Protein AF-A0A968MUS0-F1 (afdb_monomer_lite)

Secondary structure (DSSP, 8-state):
-----HHHHHHTB-EEEEEEEEEE--SSS-EEEEEEEEEETTEE-TT-EEEETTSS-EEE--TTSEEEEEEEPSEEEEEEEE-TTSB-EEEEEEE-TT---

pLDDT: mean 77.87, std 16.04, range [41.47, 94.75]

Structure (mmCIF, N/CA/C/O backbone):
data_AF-A0A968MUS0-F1
#
_entry.id   AF-A0A968MUS0-F1
#
loop_
_atom_site.group_PDB
_atom_site.id
_atom_site.type_symbol
_atom_site.label_atom_id
_atom_site.label_alt_id
_atom_site.label_comp_id
_atom_site.label_asym_id
_atom_site.label_entity_id
_atom_site.label_seq_id
_atom_site.pdbx_PDB_ins_code
_atom_site.Cartn_x
_atom_site.Cartn_y
_atom_site.Cartn_z
_atom_site.occupancy
_atom_site.B_iso_or_equiv
_atom_site.auth_seq_id
_atom_site.auth_comp_id
_atom_site.auth_asym_id
_atom_site.auth_atom_id
_atom_site.pdbx_PDB_model_num
ATOM 1 N N . MET A 1 1 ? -33.564 -6.588 8.238 1.00 41.47 1 MET A N 1
ATOM 2 C CA . MET A 1 1 ? -32.338 -6.113 7.560 1.00 41.47 1 MET A CA 1
ATOM 3 C C . MET A 1 1 ? -31.803 -4.934 8.353 1.00 41.47 1 MET A C 1
ATOM 5 O O . MET A 1 1 ? -32.482 -3.917 8.436 1.00 41.47 1 MET A O 1
ATOM 9 N N . LEU A 1 2 ? -30.682 -5.116 9.053 1.00 42.94 2 LEU A N 1
ATOM 10 C CA . LEU A 1 2 ? -30.085 -4.080 9.898 1.00 42.94 2 LEU A CA 1
ATOM 11 C C . LEU A 1 2 ? -29.612 -2.936 8.996 1.00 42.94 2 LEU A C 1
ATOM 13 O O . LEU A 1 2 ? -28.807 -3.158 8.098 1.00 42.94 2 LEU A O 1
ATOM 17 N N . LYS A 1 3 ? -30.143 -1.729 9.211 1.00 42.66 3 LYS A N 1
ATOM 18 C CA . LYS A 1 3 ? -29.615 -0.515 8.586 1.00 42.66 3 LYS A CA 1
ATOM 19 C C . LYS A 1 3 ? -28.208 -0.310 9.143 1.00 42.66 3 LYS A C 1
ATOM 21 O O . LYS A 1 3 ? -28.063 0.076 10.301 1.00 42.66 3 LYS A O 1
ATOM 26 N N . THR A 1 4 ? -27.184 -0.634 8.362 1.00 51.06 4 THR A N 1
ATOM 27 C CA . THR A 1 4 ? -25.787 -0.379 8.715 1.00 51.06 4 THR A CA 1
ATOM 28 C C . THR A 1 4 ? -25.623 1.118 8.959 1.00 51.06 4 THR A C 1
ATOM 30 O O . THR A 1 4 ? -25.962 1.957 8.127 1.00 51.06 4 THR A O 1
ATOM 33 N N . ASN A 1 5 ? -25.218 1.456 10.177 1.00 55.88 5 ASN A N 1
ATOM 34 C CA . ASN A 1 5 ? -25.218 2.812 10.694 1.00 55.88 5 ASN A CA 1
ATOM 35 C C . ASN A 1 5 ? -24.027 3.571 10.078 1.00 55.88 5 ASN A C 1
ATOM 37 O O . ASN A 1 5 ? -22.886 3.147 10.229 1.00 55.88 5 ASN A O 1
ATOM 41 N N . LYS A 1 6 ? -24.294 4.659 9.342 1.00 55.50 6 LYS A N 1
ATOM 42 C CA . LYS A 1 6 ? -23.327 5.397 8.496 1.00 55.50 6 LYS A CA 1
ATOM 43 C C . LYS A 1 6 ? -22.036 5.791 9.234 1.00 55.50 6 LYS A C 1
ATOM 45 O O . LYS A 1 6 ? -20.965 5.796 8.644 1.00 55.50 6 LYS A O 1
ATOM 50 N N . VAL A 1 7 ? -22.134 6.025 10.543 1.00 57.34 7 VAL A N 1
ATOM 51 C CA . VAL A 1 7 ? -20.992 6.308 11.425 1.00 57.34 7 VAL A CA 1
ATOM 52 C C . VAL A 1 7 ? -20.030 5.113 11.525 1.00 57.34 7 VAL A C 1
ATOM 54 O O . VAL A 1 7 ? -18.821 5.308 11.500 1.00 57.34 7 VAL A O 1
ATOM 57 N N . TYR A 1 8 ? -20.530 3.872 11.580 1.00 53.41 8 TYR A N 1
ATOM 58 C CA . TYR A 1 8 ? -19.698 2.655 11.620 1.00 53.41 8 TYR A CA 1
ATOM 59 C C . TYR A 1 8 ? -18.928 2.429 10.320 1.00 53.41 8 TYR A C 1
ATOM 61 O O . TYR A 1 8 ? -17.794 1.960 10.360 1.00 53.41 8 TYR A O 1
ATOM 69 N N . GLU A 1 9 ? -19.507 2.803 9.178 1.00 52.38 9 GLU A N 1
ATOM 70 C CA . GLU A 1 9 ? -18.793 2.757 7.899 1.00 52.38 9 GLU A CA 1
ATOM 71 C C . GLU A 1 9 ? -17.594 3.716 7.899 1.00 52.38 9 GLU A C 1
ATOM 73 O O . GLU A 1 9 ? -16.516 3.337 7.449 1.00 52.38 9 GLU A O 1
ATOM 78 N N . GLU A 1 10 ? -17.734 4.918 8.463 1.00 54.31 10 GLU A N 1
ATOM 79 C CA . GLU A 1 10 ? -16.643 5.901 8.551 1.00 54.31 10 GLU A CA 1
ATOM 80 C C . GLU A 1 10 ? -15.548 5.498 9.554 1.00 54.31 10 GLU A C 1
ATOM 82 O O . GLU A 1 10 ? -14.375 5.767 9.309 1.00 54.31 10 GLU A O 1
ATOM 87 N N . ILE A 1 11 ? -15.893 4.830 10.666 1.00 52.78 11 ILE A N 1
ATOM 88 C CA . ILE A 1 11 ? -14.914 4.326 11.657 1.00 52.78 11 ILE A CA 1
ATOM 89 C C . ILE A 1 11 ? -14.038 3.211 11.072 1.00 52.78 11 ILE A C 1
ATOM 91 O O . ILE A 1 11 ? -12.850 3.120 11.379 1.00 52.78 11 ILE A O 1
ATOM 95 N N . ASN A 1 12 ? -14.619 2.387 10.205 1.00 56.47 12 ASN A N 1
ATOM 96 C CA . ASN A 1 12 ? -13.964 1.201 9.672 1.00 56.47 12 ASN A CA 1
ATOM 97 C C . ASN A 1 12 ? -13.418 1.412 8.257 1.00 56.47 12 ASN A C 1
ATOM 99 O O . ASN A 1 12 ? -12.945 0.457 7.650 1.00 56.47 12 ASN A O 1
ATOM 103 N N . THR A 1 13 ? -13.476 2.624 7.704 1.00 57.78 13 THR A N 1
ATOM 104 C CA . THR A 1 13 ? -12.903 2.898 6.382 1.00 57.78 13 THR A CA 1
ATOM 105 C C . THR A 1 13 ? -11.396 3.071 6.504 1.00 57.78 13 THR A C 1
ATOM 107 O O . THR A 1 13 ? -10.921 4.020 7.126 1.00 57.78 13 THR A O 1
ATOM 110 N N . LEU A 1 14 ? -10.643 2.162 5.881 1.00 66.50 14 LEU A N 1
ATOM 111 C CA . LEU A 1 14 ? -9.205 2.337 5.717 1.00 66.50 14 LEU A CA 1
ATOM 112 C C . LEU A 1 14 ? -8.951 3.585 4.865 1.00 66.50 14 LEU A C 1
ATOM 114 O O . LEU A 1 14 ? -9.549 3.755 3.803 1.00 66.50 14 LEU A O 1
ATOM 118 N N . LEU A 1 15 ? -8.084 4.459 5.361 1.00 58.50 15 LEU A N 1
ATOM 119 C CA . LEU A 1 15 ? -7.494 5.571 4.638 1.00 58.50 15 LEU A CA 1
ATOM 120 C C . LEU A 1 15 ? -6.058 5.196 4.314 1.00 58.50 15 LEU A C 1
ATOM 122 O O . LEU A 1 15 ? -5.190 5.095 5.177 1.00 58.50 15 LEU A O 1
ATOM 126 N N . TYR A 1 16 ? -5.849 4.965 3.035 1.00 57.50 16 TYR A N 1
ATOM 127 C CA . TYR A 1 16 ? -4.586 4.569 2.463 1.00 57.50 16 TYR A CA 1
ATOM 128 C C . TYR A 1 16 ? -3.899 5.791 1.850 1.00 57.50 16 TYR A C 1
ATOM 130 O O . TYR A 1 16 ? -4.398 6.335 0.855 1.00 57.50 16 TYR A O 1
ATOM 138 N N . ASN A 1 17 ? -2.797 6.259 2.436 1.00 61.75 17 ASN A N 1
ATOM 139 C CA . ASN A 1 17 ? -2.039 7.383 1.886 1.00 61.75 17 ASN A CA 1
ATOM 140 C C . ASN A 1 17 ? -0.814 6.867 1.139 1.00 61.75 17 ASN A C 1
ATOM 142 O O . ASN A 1 17 ? -0.095 5.980 1.591 1.00 61.75 17 ASN A O 1
ATOM 146 N N . ILE A 1 18 ? -0.605 7.431 -0.046 1.00 59.97 18 ILE A N 1
ATOM 147 C CA . ILE A 1 18 ? 0.584 7.161 -0.839 1.00 59.97 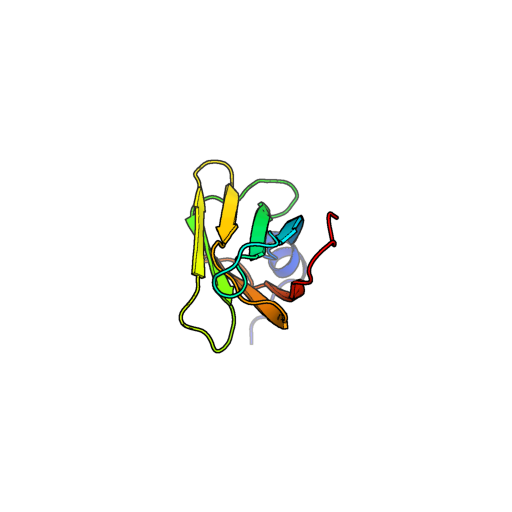18 ILE A CA 1
ATOM 148 C C . ILE A 1 18 ? 1.672 8.071 -0.289 1.00 59.97 18 ILE A C 1
ATOM 150 O O . ILE A 1 18 ? 1.543 9.286 -0.411 1.00 59.97 18 ILE A O 1
ATOM 154 N N . SER A 1 19 ? 2.702 7.501 0.335 1.00 63.56 19 SER A N 1
ATOM 155 C CA . SER A 1 19 ? 3.856 8.290 0.781 1.00 63.56 19 SER A CA 1
ATOM 156 C C . SER A 1 19 ? 4.901 8.444 -0.321 1.00 63.56 19 SER A C 1
ATOM 158 O O . SER A 1 19 ? 5.666 9.397 -0.274 1.00 63.56 19 SER A O 1
ATOM 160 N N . GLY A 1 20 ? 4.931 7.541 -1.308 1.00 64.75 20 GLY A N 1
ATOM 161 C CA . GLY A 1 20 ? 5.767 7.715 -2.490 1.00 64.75 20 GLY A CA 1
ATOM 162 C C . GLY A 1 20 ? 5.818 6.502 -3.417 1.00 64.75 20 GLY A C 1
ATOM 163 O O . GLY A 1 20 ? 5.498 5.366 -3.055 1.00 64.75 20 GLY A O 1
ATOM 164 N N . VAL A 1 21 ? 6.241 6.770 -4.649 1.00 71.00 21 VAL A N 1
ATOM 165 C CA . VAL A 1 21 ? 6.644 5.778 -5.649 1.00 71.00 21 VAL A CA 1
ATOM 166 C C . VAL A 1 21 ? 8.101 6.073 -5.986 1.00 71.00 21 VAL A C 1
ATOM 168 O O . VAL A 1 21 ? 8.449 7.229 -6.205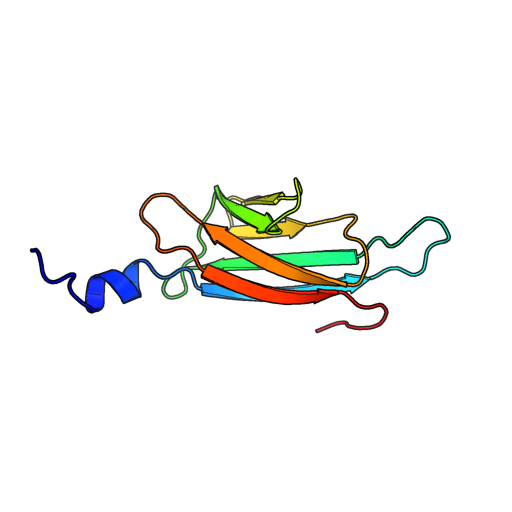 1.00 71.00 21 VAL A O 1
ATOM 171 N N . THR A 1 22 ? 8.945 5.046 -6.053 1.00 69.88 22 THR A N 1
ATOM 172 C CA . THR A 1 22 ? 10.330 5.186 -6.523 1.00 69.88 22 THR A CA 1
ATOM 173 C C . THR A 1 22 ? 10.611 4.119 -7.563 1.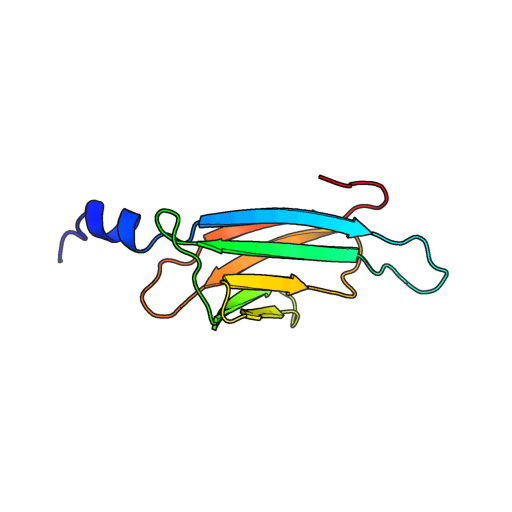00 69.88 22 THR A C 1
ATOM 175 O O . THR A 1 22 ? 10.575 2.933 -7.259 1.00 69.88 22 THR A O 1
ATOM 178 N N . CYS A 1 23 ? 10.925 4.511 -8.793 1.00 69.12 23 CYS A N 1
ATOM 179 C CA . CYS A 1 23 ? 11.261 3.580 -9.870 1.00 69.12 23 CYS A CA 1
ATOM 180 C C . CYS A 1 23 ? 12.714 3.785 -10.311 1.00 69.12 23 CYS A C 1
ATOM 182 O O . CYS A 1 23 ? 13.070 4.863 -10.788 1.00 69.12 23 CYS A O 1
ATOM 184 N N . TYR A 1 24 ? 13.547 2.750 -10.164 1.00 68.00 24 TYR A N 1
ATOM 185 C CA . TYR A 1 24 ? 14.974 2.813 -10.495 1.00 68.00 24 TYR A CA 1
ATOM 186 C C . TYR A 1 24 ? 15.259 2.420 -11.958 1.00 68.00 24 TYR A C 1
ATOM 188 O O . TYR A 1 24 ? 14.696 1.437 -12.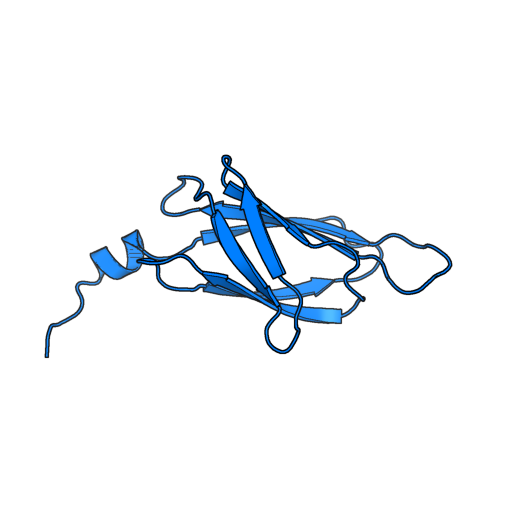452 1.00 68.00 24 TYR A O 1
ATOM 196 N N . PRO A 1 25 ? 16.168 3.128 -12.656 1.00 58.50 25 PRO A N 1
ATOM 197 C CA . PRO A 1 25 ? 16.639 2.753 -13.983 1.00 58.50 25 PRO A CA 1
ATOM 198 C C . PRO A 1 25 ? 17.826 1.781 -13.872 1.00 58.50 25 PRO A C 1
ATOM 200 O O . PRO A 1 25 ? 18.973 2.194 -13.993 1.00 58.50 25 PRO A O 1
ATOM 203 N N . GLU A 1 26 ? 17.592 0.489 -13.633 1.00 55.00 26 GLU A N 1
ATOM 204 C CA . GLU A 1 26 ? 18.671 -0.514 -13.705 1.00 55.00 26 GLU A CA 1
ATOM 205 C C . GLU A 1 26 ? 18.380 -1.622 -14.725 1.00 55.00 26 GLU A C 1
ATOM 207 O O . GLU A 1 26 ? 17.230 -1.957 -15.006 1.00 55.00 26 GLU A O 1
ATOM 212 N N . SER A 1 27 ? 19.458 -2.178 -15.286 1.00 55.88 27 SER A N 1
ATOM 213 C CA . SER A 1 27 ? 19.548 -3.036 -16.483 1.00 55.88 27 SER A CA 1
ATOM 214 C C . SER A 1 27 ? 18.827 -4.394 -16.428 1.00 55.88 27 SER A C 1
ATOM 216 O O . SER A 1 27 ? 18.932 -5.181 -17.368 1.00 55.88 27 SER A O 1
ATOM 218 N N . SER A 1 28 ? 18.064 -4.684 -15.375 1.00 49.81 28 SER A N 1
ATOM 219 C CA . SER A 1 28 ? 17.240 -5.891 -15.278 1.00 49.81 28 SER A CA 1
ATOM 220 C C . SER A 1 28 ? 15.840 -5.528 -14.777 1.00 49.81 28 SER A C 1
ATOM 222 O O . SER A 1 28 ? 15.652 -5.225 -13.606 1.00 49.81 28 SER A O 1
ATOM 224 N N . LYS A 1 29 ? 14.888 -5.504 -15.725 1.00 52.91 29 LYS A N 1
ATOM 225 C CA . LYS A 1 29 ? 13.419 -5.429 -15.573 1.00 52.91 29 LYS A CA 1
ATOM 226 C C . LYS A 1 29 ? 12.907 -4.728 -14.301 1.00 52.91 29 LYS A C 1
ATOM 228 O O . LYS A 1 29 ? 12.774 -5.353 -13.258 1.00 52.91 29 LYS A O 1
ATOM 233 N N . ASP A 1 30 ? 12.560 -3.451 -14.459 1.00 59.69 30 ASP A N 1
ATOM 234 C CA . ASP A 1 30 ? 11.542 -2.695 -13.713 1.00 59.69 30 ASP A CA 1
ATOM 235 C C . ASP A 1 30 ? 11.393 -3.038 -12.216 1.00 59.69 30 ASP A C 1
ATOM 237 O O . ASP A 1 30 ? 10.589 -3.882 -11.821 1.00 59.69 30 ASP A O 1
ATOM 241 N N . ARG A 1 31 ? 12.158 -2.333 -11.370 1.00 72.56 31 ARG A N 1
ATOM 242 C CA . ARG A 1 31 ? 12.067 -2.394 -9.901 1.00 72.56 31 ARG A CA 1
ATOM 243 C C . ARG A 1 31 ? 11.480 -1.100 -9.342 1.00 72.56 31 ARG A C 1
ATOM 245 O O . ARG A 1 31 ? 12.189 -0.302 -8.729 1.00 72.56 31 ARG A O 1
ATOM 252 N N . CYS A 1 32 ? 10.191 -0.876 -9.569 1.00 84.69 32 CYS A N 1
ATOM 253 C CA . CYS A 1 32 ? 9.457 0.138 -8.827 1.00 84.69 32 CYS A CA 1
ATOM 254 C C . CYS A 1 32 ? 9.231 -0.323 -7.384 1.00 84.69 32 CYS A C 1
ATOM 256 O O . CYS A 1 32 ? 8.978 -1.498 -7.100 1.00 84.69 32 CYS A O 1
ATOM 258 N N . GLN A 1 33 ? 9.345 0.630 -6.476 1.00 85.94 33 GLN A N 1
ATOM 259 C CA . GLN A 1 33 ? 8.997 0.525 -5.077 1.00 85.94 33 GLN A CA 1
ATOM 260 C C . GLN A 1 33 ? 7.799 1.414 -4.819 1.00 85.94 33 GLN A C 1
ATOM 262 O O . GLN A 1 33 ? 7.677 2.508 -5.377 1.00 85.94 33 GLN A O 1
ATOM 267 N N . TYR A 1 34 ? 6.924 0.930 -3.961 1.00 86.19 34 TYR A N 1
ATOM 268 C CA . TYR A 1 34 ? 5.706 1.613 -3.620 1.00 86.19 34 TYR A CA 1
ATOM 269 C C . TYR A 1 34 ? 5.456 1.482 -2.130 1.00 86.19 34 TYR A C 1
ATOM 271 O O . TYR A 1 34 ? 5.321 0.373 -1.616 1.00 86.19 34 TYR A O 1
ATOM 279 N N . PHE A 1 35 ? 5.452 2.611 -1.436 1.00 88.31 35 PHE A N 1
ATOM 280 C CA . PHE A 1 35 ? 5.394 2.645 0.016 1.00 88.31 35 PHE A CA 1
ATOM 281 C C . PHE A 1 35 ? 4.399 3.695 0.494 1.00 88.31 35 PHE A C 1
ATOM 283 O O . PHE A 1 35 ? 4.073 4.670 -0.193 1.00 88.31 35 PHE A O 1
ATOM 290 N N . GLY A 1 36 ? 3.894 3.464 1.693 1.00 89.75 36 GLY A N 1
ATOM 291 C CA . GLY A 1 36 ? 2.871 4.298 2.285 1.00 89.75 36 GLY A CA 1
ATOM 292 C C . GLY A 1 36 ? 2.501 3.833 3.674 1.00 89.75 36 GLY A C 1
ATOM 293 O O . GLY A 1 36 ? 3.177 2.998 4.278 1.00 89.75 36 GLY A O 1
ATOM 294 N N . ASP A 1 37 ? 1.382 4.349 4.147 1.00 89.88 37 ASP A N 1
ATOM 295 C CA . ASP A 1 37 ? 0.799 3.994 5.425 1.00 89.88 37 ASP A CA 1
ATOM 296 C C . ASP A 1 37 ? -0.691 3.671 5.293 1.00 89.88 37 ASP A C 1
ATOM 298 O O . ASP A 1 37 ? -1.419 4.209 4.449 1.00 89.88 37 ASP A O 1
ATOM 302 N N . VAL A 1 38 ? -1.149 2.765 6.152 1.00 89.81 38 VAL A N 1
ATOM 303 C CA . VAL A 1 38 ? -2.567 2.445 6.310 1.00 89.81 38 VAL A CA 1
ATOM 304 C C . VAL A 1 38 ? -3.041 3.052 7.618 1.00 89.81 38 VAL A C 1
ATOM 306 O O . VAL A 1 38 ? -2.463 2.800 8.675 1.00 89.81 38 VAL A O 1
ATOM 309 N N . LYS A 1 39 ? -4.113 3.842 7.552 1.00 89.44 39 LYS A N 1
ATOM 310 C CA . LYS A 1 39 ? -4.705 4.522 8.704 1.00 89.44 39 LYS A CA 1
ATOM 311 C C . LYS A 1 39 ? -6.208 4.302 8.793 1.00 89.44 39 LYS A C 1
ATOM 313 O O . LYS A 1 39 ? -6.861 4.030 7.792 1.00 89.44 39 LYS A O 1
ATOM 318 N N . SER A 1 40 ? -6.786 4.520 9.967 1.00 87.25 40 SER A N 1
ATOM 319 C CA . SER A 1 40 ? -8.202 4.871 10.116 1.00 87.25 40 SER A CA 1
ATOM 320 C C . SER A 1 40 ? -8.320 6.050 11.070 1.00 87.25 40 SER A C 1
ATOM 322 O O . SER A 1 40 ? -7.679 6.072 12.114 1.00 87.25 40 SER A O 1
ATOM 324 N N . LYS A 1 41 ? -9.101 7.070 10.696 1.00 83.50 41 LYS A N 1
ATOM 325 C CA . LYS A 1 41 ? -9.307 8.290 11.505 1.00 83.50 41 LYS A CA 1
ATOM 326 C C . LYS A 1 41 ? -8.017 8.969 12.003 1.00 83.50 41 LYS A C 1
ATOM 328 O O . LYS A 1 41 ? -8.013 9.616 13.042 1.00 83.50 41 LYS A O 1
ATOM 333 N N . GLY A 1 42 ? -6.936 8.856 11.232 1.00 82.62 42 GLY A N 1
ATOM 334 C CA . GLY A 1 42 ? -5.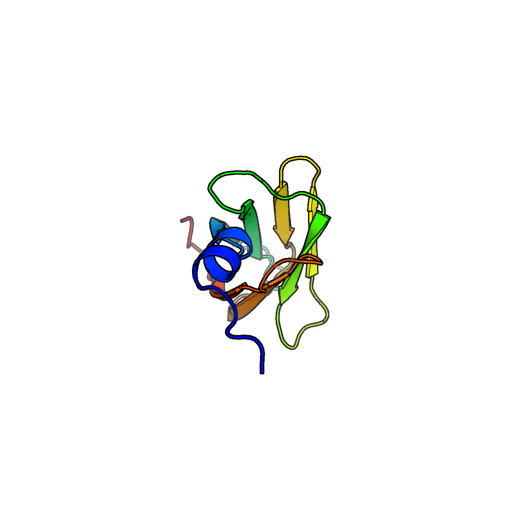626 9.419 11.570 1.00 82.62 42 GLY A CA 1
ATOM 335 C C . GLY A 1 42 ? -4.721 8.488 12.381 1.00 82.62 42 GLY A C 1
ATOM 336 O O . GLY A 1 42 ? -3.530 8.769 12.482 1.00 82.62 42 GLY A O 1
ATOM 337 N N . GLU A 1 43 ? -5.234 7.366 12.884 1.00 86.38 43 GLU A N 1
ATOM 338 C CA . GLU A 1 43 ? -4.445 6.356 13.590 1.00 86.38 43 GLU A CA 1
ATOM 339 C C . GLU A 1 43 ? -3.863 5.341 12.611 1.00 86.38 43 GLU A C 1
ATOM 341 O O . GLU A 1 43 ? -4.571 4.832 11.742 1.00 86.38 43 GLU A O 1
ATOM 346 N N . HIS A 1 44 ? -2.569 5.053 12.750 1.00 90.06 44 HIS A N 1
ATOM 347 C CA . HIS A 1 44 ? -1.867 4.046 11.962 1.00 90.06 44 HIS A CA 1
ATOM 348 C C . HIS A 1 44 ? -2.331 2.636 12.333 1.00 90.06 44 HIS A C 1
ATOM 350 O O . HIS A 1 44 ? -2.480 2.309 13.509 1.00 90.06 44 HIS A O 1
ATOM 356 N N . LEU A 1 45 ? -2.548 1.801 11.319 1.00 90.00 45 LEU A N 1
ATOM 357 C CA . LEU A 1 45 ? -3.056 0.445 11.483 1.00 90.00 45 LEU A CA 1
ATOM 358 C C . LEU A 1 45 ? -1.960 -0.576 11.174 1.00 90.00 45 LEU A C 1
ATOM 360 O O . LEU A 1 45 ? -1.603 -0.750 10.002 1.00 90.00 45 LEU A O 1
ATOM 364 N N . PRO A 1 46 ? -1.432 -1.267 12.197 1.00 94.06 46 PRO A N 1
ATOM 365 C CA . PRO A 1 46 ? -0.447 -2.313 11.997 1.00 94.06 46 PRO A CA 1
ATOM 366 C C . PRO A 1 46 ? -1.086 -3.595 11.460 1.00 94.06 46 PRO A C 1
ATOM 368 O O . PRO A 1 46 ? -2.277 -3.851 11.657 1.00 94.06 46 PRO A O 1
ATOM 371 N N . PHE A 1 47 ? -0.276 -4.413 10.787 1.00 94.31 47 PHE A N 1
ATOM 372 C CA . PHE A 1 47 ? -0.650 -5.731 10.260 1.00 94.31 47 PHE A CA 1
ATOM 373 C C . PHE A 1 47 ? -1.814 -5.730 9.252 1.00 94.31 47 PHE A C 1
ATOM 375 O O . PHE A 1 47 ? -2.388 -6.779 8.943 1.00 94.31 47 PHE A O 1
ATOM 382 N N . ALA A 1 48 ? -2.156 -4.568 8.696 1.00 93.75 48 ALA A N 1
ATOM 383 C CA . ALA A 1 48 ? -3.077 -4.455 7.578 1.00 93.75 48 ALA A CA 1
ATOM 384 C C . ALA A 1 48 ? -2.443 -5.086 6.338 1.00 93.75 48 ALA A C 1
ATOM 386 O O . ALA A 1 48 ? -1.277 -4.863 6.029 1.00 93.75 48 ALA A O 1
ATOM 387 N N . THR A 1 49 ? -3.218 -5.881 5.614 1.00 94.56 49 THR A N 1
ATOM 388 C CA . THR A 1 49 ? -2.785 -6.516 4.371 1.00 94.56 49 THR A CA 1
ATOM 389 C C . THR A 1 49 ? -2.936 -5.535 3.214 1.00 94.56 49 THR A C 1
ATOM 391 O O . THR A 1 49 ? -4.009 -4.963 3.031 1.00 94.56 49 THR A O 1
ATOM 394 N N . VAL A 1 50 ? -1.887 -5.372 2.412 1.00 93.38 50 VAL A N 1
ATOM 395 C CA . VAL A 1 50 ? -1.864 -4.548 1.197 1.00 93.38 50 VAL A CA 1
ATOM 396 C C . VAL A 1 50 ? -1.514 -5.448 0.017 1.00 93.38 50 VAL A C 1
ATOM 398 O O . VAL A 1 50 ? -0.436 -6.036 -0.014 1.00 93.38 50 VAL A O 1
ATOM 401 N N . VAL A 1 51 ? -2.416 -5.580 -0.952 1.00 93.38 51 VAL A N 1
ATOM 402 C CA . VAL A 1 51 ? -2.279 -6.508 -2.089 1.00 93.38 51 VAL A CA 1
ATOM 403 C C . VAL A 1 51 ? -2.517 -5.807 -3.416 1.00 93.38 51 VAL A C 1
ATOM 405 O O . VAL A 1 51 ? -3.301 -4.863 -3.492 1.00 93.38 51 VAL A O 1
ATOM 408 N N . ILE A 1 52 ? -1.856 -6.286 -4.467 1.00 91.81 52 ILE A N 1
ATOM 409 C CA . ILE A 1 52 ? -2.134 -5.884 -5.846 1.00 91.81 52 ILE A CA 1
ATOM 410 C C . ILE A 1 52 ? -3.164 -6.848 -6.431 1.00 91.81 52 ILE A C 1
ATOM 412 O O . ILE A 1 52 ? -2.899 -8.044 -6.554 1.00 91.81 52 ILE A O 1
ATOM 416 N N . GLU A 1 53 ? -4.327 -6.335 -6.817 1.00 91.69 53 GLU A N 1
ATOM 417 C CA . GLU A 1 53 ? -5.401 -7.146 -7.385 1.00 91.69 53 GLU A CA 1
ATOM 418 C C . GLU A 1 53 ? -4.945 -7.838 -8.679 1.00 91.69 53 GLU A C 1
ATOM 420 O O . GLU A 1 53 ? -4.245 -7.269 -9.521 1.00 91.69 53 GLU A O 1
ATOM 425 N N . GLY A 1 54 ? -5.311 -9.113 -8.823 1.00 87.88 54 GLY A N 1
ATOM 426 C CA . GLY A 1 54 ? -4.919 -9.933 -9.974 1.00 87.88 54 GLY A CA 1
ATOM 427 C C . GLY A 1 54 ? -3.443 -10.355 -10.005 1.00 87.88 54 GLY A C 1
ATOM 428 O O . GLY A 1 54 ? -3.025 -11.005 -10.965 1.00 87.88 54 GLY A O 1
ATOM 429 N N . LYS A 1 55 ? -2.644 -10.035 -8.976 1.00 86.06 55 LYS A N 1
ATOM 430 C CA . LYS A 1 55 ? -1.256 -10.497 -8.832 1.00 86.06 55 LYS A CA 1
ATOM 431 C C . LYS A 1 55 ? -1.036 -11.172 -7.479 1.00 86.06 55 LYS A C 1
ATOM 433 O O . LYS A 1 55 ? -1.593 -10.770 -6.468 1.00 86.06 55 LYS A O 1
ATOM 438 N N . ASN A 1 56 ? -0.129 -12.147 -7.430 1.00 88.38 56 ASN A N 1
ATOM 439 C CA . ASN A 1 56 ? 0.334 -1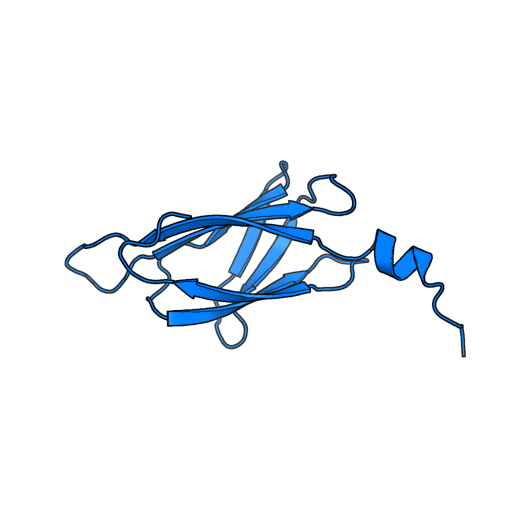2.752 -6.171 1.00 88.38 56 ASN A CA 1
ATOM 440 C C . ASN A 1 56 ? 1.403 -11.880 -5.490 1.00 88.38 56 ASN A C 1
ATOM 442 O O . ASN A 1 56 ? 2.460 -12.371 -5.100 1.00 88.38 56 ASN A O 1
ATOM 446 N N . ILE A 1 57 ? 1.166 -10.570 -5.425 1.00 90.25 57 ILE A N 1
ATOM 447 C CA . ILE A 1 57 ? 2.086 -9.597 -4.839 1.00 90.25 57 ILE A CA 1
ATOM 448 C C . ILE A 1 57 ? 1.331 -8.836 -3.758 1.00 90.25 57 ILE A C 1
ATOM 450 O O . ILE A 1 57 ? 0.293 -8.227 -4.018 1.00 90.25 57 ILE A O 1
ATOM 454 N N . GLY A 1 58 ? 1.873 -8.861 -2.550 1.00 92.19 58 GLY A N 1
ATOM 455 C CA . GLY A 1 58 ? 1.310 -8.172 -1.406 1.00 92.19 58 GLY A CA 1
ATOM 456 C C . GLY A 1 58 ? 2.307 -8.094 -0.264 1.00 92.19 58 GLY A C 1
ATOM 457 O O . GLY A 1 58 ? 3.359 -8.732 -0.288 1.00 92.19 58 GLY A O 1
ATOM 458 N N . THR A 1 59 ? 1.966 -7.287 0.724 1.00 94.62 59 THR A N 1
ATOM 459 C CA . THR A 1 59 ? 2.733 -7.079 1.947 1.00 94.62 59 THR A CA 1
ATOM 460 C C . THR A 1 59 ? 1.772 -6.805 3.103 1.00 94.62 59 THR A C 1
ATOM 462 O O . THR A 1 59 ? 0.557 -6.702 2.910 1.00 94.62 59 THR A O 1
ATOM 465 N N . THR A 1 60 ? 2.305 -6.678 4.309 1.00 94.75 60 THR A N 1
ATOM 466 C CA . THR A 1 60 ? 1.559 -6.232 5.486 1.00 94.75 60 THR A CA 1
ATOM 467 C C . THR A 1 60 ? 2.181 -4.964 6.039 1.00 94.75 60 THR A C 1
ATOM 469 O O . THR A 1 60 ? 3.394 -4.782 5.929 1.00 94.75 60 THR A O 1
ATOM 472 N N . THR A 1 61 ? 1.378 -4.098 6.653 1.00 94.50 61 THR A N 1
ATOM 473 C CA . THR A 1 61 ? 1.931 -2.978 7.410 1.00 94.50 61 THR A CA 1
ATOM 474 C C . THR A 1 61 ? 2.687 -3.464 8.643 1.00 94.50 61 THR A C 1
ATOM 476 O O . THR A 1 61 ? 2.310 -4.460 9.266 1.00 94.50 61 THR A O 1
ATOM 479 N N . ASP A 1 62 ? 3.757 -2.759 8.989 1.00 94.56 62 ASP A N 1
ATOM 480 C CA . ASP A 1 62 ? 4.526 -2.973 10.212 1.00 94.56 62 ASP A CA 1
ATOM 481 C C . ASP A 1 62 ? 3.796 -2.437 11.459 1.00 94.56 62 ASP A C 1
ATOM 483 O O . ASP A 1 62 ? 2.670 -1.944 11.383 1.00 94.56 62 ASP A O 1
ATOM 487 N N . GLU A 1 63 ? 4.442 -2.518 12.625 1.00 94.38 63 GLU A N 1
ATOM 488 C CA . GLU A 1 63 ? 3.902 -2.043 13.911 1.00 94.38 63 GLU A CA 1
ATOM 489 C C . GLU A 1 63 ? 3.554 -0.546 13.921 1.00 94.38 63 GLU A C 1
ATOM 491 O O . GLU A 1 63 ? 2.734 -0.099 14.721 1.00 94.38 63 GLU A O 1
ATOM 496 N N . THR A 1 64 ? 4.150 0.230 13.017 1.00 92.44 64 THR A N 1
ATOM 497 C CA . THR A 1 64 ? 3.913 1.668 12.866 1.00 92.44 64 THR A CA 1
ATOM 498 C C . THR A 1 64 ? 2.882 1.984 11.779 1.00 92.44 64 THR A C 1
ATOM 500 O O . THR A 1 64 ? 2.620 3.152 11.501 1.00 92.44 64 THR A O 1
ATOM 503 N N . GLY A 1 65 ? 2.278 0.964 11.162 1.00 90.88 65 GLY A N 1
ATOM 504 C CA . GLY A 1 65 ? 1.271 1.095 10.112 1.00 90.88 65 GLY A CA 1
ATOM 505 C C . GLY A 1 65 ? 1.824 1.466 8.737 1.00 90.88 65 GLY A C 1
ATOM 506 O O . GLY A 1 65 ? 1.039 1.872 7.878 1.00 90.88 65 GLY A O 1
ATOM 507 N N . HIS A 1 66 ? 3.134 1.333 8.510 1.00 92.88 66 HIS A N 1
ATOM 508 C CA . HIS A 1 66 ? 3.768 1.589 7.214 1.00 92.88 66 HIS A CA 1
ATOM 509 C C . HIS A 1 66 ? 3.960 0.291 6.434 1.00 92.88 66 HIS A C 1
ATOM 511 O O . HIS A 1 66 ? 4.157 -0.772 7.015 1.00 92.88 66 HIS A O 1
ATOM 517 N N . PHE A 1 67 ? 3.907 0.361 5.109 1.00 92.44 67 PHE A N 1
ATOM 518 C CA . PHE A 1 67 ? 4.165 -0.776 4.230 1.00 92.44 67 PHE A CA 1
ATOM 519 C C . PHE A 1 67 ? 5.102 -0.385 3.088 1.00 92.44 67 PHE A C 1
ATOM 521 O O . PHE A 1 67 ? 5.214 0.782 2.707 1.00 92.44 67 PHE A O 1
ATOM 528 N N . MET A 1 68 ? 5.719 -1.400 2.485 1.00 90.00 68 MET A N 1
ATOM 529 C CA . MET A 1 68 ? 6.502 -1.254 1.266 1.00 90.00 68 MET A CA 1
ATOM 530 C C . MET A 1 68 ? 6.312 -2.477 0.366 1.00 90.00 68 MET A C 1
ATOM 532 O O . MET A 1 68 ? 6.468 -3.621 0.795 1.00 90.00 68 MET A O 1
ATOM 536 N N . LEU A 1 69 ? 5.993 -2.220 -0.897 1.00 89.31 69 LEU A N 1
ATOM 537 C CA . LEU A 1 69 ? 6.004 -3.177 -1.994 1.00 89.31 69 LEU A CA 1
ATOM 538 C C . LEU A 1 69 ? 7.235 -2.893 -2.855 1.00 89.31 69 LEU A C 1
ATOM 540 O O . LEU A 1 69 ? 7.471 -1.755 -3.255 1.00 89.31 69 LEU A O 1
ATOM 544 N N . ILE A 1 70 ? 8.027 -3.921 -3.137 1.00 86.56 70 ILE A N 1
ATOM 545 C CA . ILE A 1 70 ? 9.282 -3.808 -3.888 1.00 86.56 70 ILE A CA 1
ATOM 546 C C . ILE A 1 70 ? 9.242 -4.679 -5.140 1.00 86.56 70 ILE A C 1
ATOM 548 O O . ILE A 1 70 ? 8.457 -5.622 -5.222 1.00 86.56 70 ILE A O 1
ATOM 552 N N . ASN A 1 71 ? 10.139 -4.393 -6.085 1.00 83.69 71 ASN A N 1
ATOM 553 C CA . ASN A 1 71 ? 10.292 -5.155 -7.328 1.00 83.69 71 ASN A CA 1
ATOM 554 C C . ASN A 1 71 ? 8.998 -5.209 -8.156 1.00 83.69 71 ASN A C 1
ATOM 556 O O . ASN A 1 71 ? 8.676 -6.230 -8.767 1.00 83.69 71 ASN A O 1
ATOM 560 N N . LEU A 1 72 ? 8.240 -4.112 -8.151 1.00 85.75 72 LEU A N 1
ATOM 561 C CA . LEU A 1 72 ? 7.046 -3.981 -8.968 1.00 85.75 72 LEU A CA 1
ATOM 562 C C . LEU A 1 72 ? 7.440 -3.573 -10.390 1.00 85.75 72 LEU A C 1
ATOM 564 O O . LEU A 1 72 ? 8.217 -2.628 -10.543 1.00 85.75 72 LEU A O 1
ATOM 568 N N . PRO A 1 73 ? 6.888 -4.226 -11.426 1.00 85.62 73 PRO A N 1
ATOM 569 C CA . PRO A 1 73 ? 7.044 -3.729 -12.781 1.00 85.62 73 PRO A CA 1
ATOM 570 C C . PRO A 1 73 ? 6.343 -2.377 -12.926 1.00 85.62 73 PRO A C 1
ATOM 572 O O . PRO A 1 73 ? 5.424 -2.064 -12.169 1.00 85.62 73 PRO A O 1
ATOM 575 N N . GLU A 1 74 ? 6.738 -1.599 -13.927 1.00 85.00 74 GLU A N 1
ATOM 576 C CA . GLU A 1 74 ? 5.977 -0.410 -14.303 1.00 85.00 74 GLU A CA 1
ATOM 577 C C . GLU A 1 74 ? 4.585 -0.792 -14.816 1.00 85.00 74 GLU A C 1
ATOM 579 O O . GLU A 1 74 ? 4.375 -1.868 -15.388 1.00 85.00 74 GLU A O 1
ATOM 584 N N . GLY A 1 75 ? 3.626 0.103 -14.605 1.00 86.81 75 GLY A N 1
ATOM 585 C CA . GLY A 1 75 ? 2.245 -0.082 -15.022 1.00 86.81 75 GLY A CA 1
ATOM 586 C C . GLY A 1 75 ? 1.242 0.477 -14.027 1.00 86.81 75 GLY A C 1
ATOM 587 O O . GLY A 1 75 ? 1.598 1.025 -12.984 1.00 86.81 75 GLY A O 1
ATOM 588 N N . ASP A 1 76 ? -0.028 0.320 -14.378 1.00 88.88 76 ASP A N 1
ATOM 589 C CA . ASP A 1 76 ? -1.147 0.708 -13.534 1.00 88.88 76 ASP A CA 1
ATOM 590 C C . ASP A 1 76 ? -1.640 -0.510 -12.749 1.00 88.88 76 ASP A C 1
ATOM 592 O O . ASP A 1 76 ? -1.858 -1.588 -13.311 1.00 88.88 76 ASP A O 1
ATOM 596 N N . PHE A 1 77 ? -1.799 -0.338 -11.441 1.00 89.06 77 PHE A N 1
ATOM 597 C CA . PHE A 1 77 ? -2.194 -1.394 -10.519 1.00 89.06 77 PHE A CA 1
ATOM 598 C C . PHE A 1 77 ? -3.355 -0.947 -9.648 1.00 89.06 77 PHE A C 1
ATOM 600 O O . PHE A 1 77 ? -3.355 0.160 -9.112 1.00 89.06 77 PHE A O 1
ATOM 607 N N . GLU A 1 78 ? -4.322 -1.837 -9.465 1.00 91.12 78 GLU A N 1
ATOM 608 C CA . GLU A 1 78 ? -5.307 -1.707 -8.400 1.00 91.12 78 GLU A CA 1
ATOM 609 C C . GLU A 1 78 ? -4.729 -2.314 -7.127 1.00 91.12 78 GLU A C 1
ATOM 611 O O . GLU A 1 78 ? -4.355 -3.487 -7.090 1.00 91.12 78 GLU A O 1
ATOM 616 N N . ILE A 1 79 ? -4.611 -1.490 -6.092 1.00 90.31 79 ILE A N 1
ATOM 617 C CA . ILE A 1 79 ? -4.007 -1.865 -4.819 1.00 90.31 79 ILE A CA 1
ATOM 618 C C . ILE A 1 79 ? -5.072 -1.774 -3.743 1.00 90.31 79 ILE A C 1
ATOM 620 O O . ILE A 1 79 ? -5.686 -0.721 -3.554 1.00 90.31 79 ILE A O 1
ATOM 624 N N . THR A 1 80 ? -5.286 -2.887 -3.050 1.00 91.31 80 THR A N 1
ATOM 625 C CA . THR A 1 80 ? -6.288 -3.029 -1.999 1.00 91.31 80 THR A CA 1
ATOM 626 C C . THR A 1 80 ? -5.614 -3.146 -0.642 1.00 91.31 80 THR A C 1
ATOM 628 O O . THR A 1 80 ? -4.807 -4.045 -0.414 1.00 91.31 80 THR A O 1
ATOM 631 N N . ALA A 1 81 ? -5.996 -2.268 0.282 1.00 91.75 81 ALA A N 1
ATOM 632 C CA . ALA A 1 81 ? -5.706 -2.406 1.702 1.00 91.75 81 ALA A CA 1
ATOM 633 C C . ALA A 1 81 ? -6.907 -3.048 2.414 1.00 91.75 81 ALA A C 1
ATOM 635 O O . ALA A 1 81 ? -8.058 -2.654 2.191 1.00 91.75 81 ALA A O 1
ATOM 636 N N . GLN A 1 82 ? -6.648 -4.027 3.280 1.00 91.81 82 GLN A N 1
ATOM 637 C CA . GLN A 1 82 ? -7.664 -4.726 4.064 1.00 91.81 82 GLN A CA 1
ATOM 638 C C . GLN A 1 82 ? -7.145 -5.133 5.448 1.00 91.81 82 GLN A C 1
ATOM 640 O O . GLN A 1 82 ? -5.987 -5.508 5.618 1.00 91.81 82 GLN A O 1
ATOM 645 N N . LEU A 1 83 ? -8.031 -5.104 6.438 1.00 90.56 83 LEU A N 1
ATOM 646 C CA . LEU A 1 83 ? -7.774 -5.561 7.800 1.00 90.56 83 LEU A CA 1
ATOM 647 C C . LEU A 1 83 ? -9.084 -6.114 8.369 1.00 90.56 83 LEU A C 1
ATOM 649 O O . LEU A 1 83 ? -10.161 -5.603 8.058 1.00 90.56 83 LEU A O 1
ATOM 653 N N . VAL A 1 84 ? -9.014 -7.176 9.173 1.00 88.62 84 VAL A N 1
ATOM 654 C CA . VAL A 1 84 ? -10.213 -7.799 9.756 1.00 88.62 84 VAL A CA 1
ATOM 655 C C . VAL A 1 84 ? -10.975 -6.771 10.595 1.00 88.62 84 VAL A C 1
ATOM 657 O O . VAL A 1 84 ? -10.392 -6.094 11.433 1.00 88.62 84 VAL A O 1
ATOM 660 N N . GLY A 1 85 ? -12.283 -6.651 10.355 1.00 85.38 85 GLY A N 1
ATOM 661 C CA . GLY A 1 85 ? -13.134 -5.654 11.015 1.00 85.38 85 GLY A CA 1
ATOM 662 C C . GLY A 1 85 ? -13.167 -4.284 10.327 1.00 85.38 85 GLY A C 1
ATOM 663 O O . GLY A 1 85 ? -14.004 -3.459 10.688 1.00 85.38 85 GLY A O 1
ATOM 664 N N . TYR A 1 86 ? -12.342 -4.063 9.298 1.00 86.75 86 TYR A N 1
ATOM 665 C CA . TYR A 1 86 ? -12.316 -2.834 8.509 1.00 86.75 86 TYR A CA 1
ATOM 666 C C . TYR A 1 86 ? -12.906 -3.048 7.113 1.00 86.75 86 TYR A C 1
ATOM 668 O O . TYR A 1 86 ? -12.828 -4.123 6.515 1.00 86.75 86 TYR A O 1
ATOM 676 N N . LYS A 1 87 ? -13.495 -1.989 6.564 1.00 85.38 87 LYS A N 1
ATOM 677 C CA . LYS A 1 87 ? -13.903 -1.913 5.168 1.00 85.38 87 LYS A CA 1
ATOM 678 C C . LYS A 1 87 ? -12.652 -1.753 4.310 1.00 85.38 87 LYS A C 1
ATOM 680 O O . LYS A 1 87 ? -11.888 -0.803 4.481 1.00 85.38 87 LYS A O 1
ATOM 685 N N . LYS A 1 88 ? -12.468 -2.681 3.370 1.00 88.00 88 LYS A N 1
ATOM 686 C CA . LYS A 1 88 ? -11.368 -2.626 2.406 1.00 88.00 88 LYS A CA 1
ATOM 687 C C . LYS A 1 88 ? -11.425 -1.352 1.562 1.00 88.00 88 LYS A C 1
ATOM 689 O O . LYS A 1 88 ? -12.513 -0.881 1.218 1.00 88.00 88 LYS A O 1
ATOM 694 N N . GLN A 1 89 ? -10.259 -0.838 1.193 1.00 88.62 89 GLN A N 1
ATOM 695 C CA . GLN A 1 89 ? -10.122 0.287 0.272 1.00 88.62 89 GLN A CA 1
ATOM 696 C C . GLN A 1 89 ? -9.229 -0.122 -0.894 1.00 88.62 89 GLN A C 1
ATOM 698 O O . GLN A 1 89 ? -8.140 -0.639 -0.671 1.00 88.62 89 GLN A O 1
ATOM 703 N N . THR A 1 90 ? -9.677 0.158 -2.116 1.00 89.25 90 THR A N 1
ATOM 704 C CA . THR A 1 90 ? -8.920 -0.091 -3.348 1.00 89.25 90 THR A CA 1
ATOM 705 C C . THR A 1 90 ? -8.603 1.238 -4.023 1.00 89.25 90 THR A C 1
ATOM 707 O O . THR A 1 90 ? -9.472 2.112 -4.101 1.00 89.25 90 THR A O 1
ATOM 710 N N . LYS A 1 91 ? -7.369 1.409 -4.505 1.00 85.94 91 LYS A N 1
ATOM 711 C CA . LYS A 1 91 ? -6.946 2.571 -5.298 1.00 85.94 91 LYS A CA 1
ATOM 712 C C . LYS A 1 91 ? -6.184 2.142 -6.541 1.00 85.94 91 LYS A C 1
ATOM 714 O O . LYS A 1 91 ? -5.400 1.201 -6.494 1.00 85.94 91 LYS A O 1
ATOM 719 N N . LEU A 1 92 ? -6.384 2.885 -7.625 1.00 87.00 92 LEU A N 1
ATOM 720 C CA . LEU A 1 92 ? -5.572 2.766 -8.828 1.00 87.00 92 LEU A CA 1
ATOM 721 C C . LEU A 1 92 ? -4.284 3.580 -8.651 1.00 87.00 92 LEU A C 1
ATOM 723 O O . LEU A 1 92 ? -4.333 4.757 -8.287 1.00 87.00 92 LEU A O 1
ATOM 727 N N . VAL A 1 93 ? -3.143 2.952 -8.903 1.00 85.44 93 VAL A N 1
ATOM 728 C CA . VAL A 1 93 ? -1.805 3.517 -8.711 1.00 85.44 93 VAL A CA 1
ATOM 729 C C . VAL A 1 93 ? -1.004 3.300 -9.984 1.00 85.44 93 VAL A C 1
ATOM 731 O O . VAL A 1 93 ? -0.913 2.176 -10.468 1.00 85.44 93 VAL A O 1
ATOM 734 N N . SER A 1 94 ? -0.405 4.368 -10.508 1.00 85.31 94 SER A N 1
ATOM 735 C CA . SER A 1 94 ? 0.459 4.308 -11.689 1.00 85.31 94 SER A CA 1
ATOM 736 C C . SER A 1 94 ? 1.923 4.304 -11.259 1.00 85.31 94 SER A C 1
ATOM 738 O O . SER A 1 94 ? 2.398 5.280 -10.674 1.00 85.31 94 SER A O 1
ATOM 740 N N . LEU A 1 95 ? 2.639 3.215 -11.533 1.00 83.19 95 LEU A N 1
ATOM 741 C CA . LEU A 1 95 ? 4.074 3.090 -11.284 1.00 83.19 95 LEU A CA 1
ATOM 742 C C . LEU A 1 95 ? 4.824 3.354 -12.588 1.00 83.19 95 LEU A C 1
ATOM 744 O O . LEU A 1 95 ? 4.790 2.534 -13.506 1.00 83.19 95 LEU A O 1
ATOM 748 N N . LYS A 1 96 ? 5.482 4.512 -12.678 1.00 78.69 96 LYS A N 1
ATOM 749 C CA . LYS A 1 96 ? 6.251 4.940 -13.855 1.00 78.69 96 LYS A CA 1
ATOM 750 C C . LYS A 1 96 ? 7.616 5.480 -13.440 1.00 78.69 96 LYS A C 1
ATOM 752 O O . LYS A 1 96 ? 7.735 6.147 -12.409 1.00 78.69 96 LYS A O 1
ATOM 757 N N . LYS A 1 97 ? 8.641 5.237 -14.262 1.00 68.62 97 LYS A N 1
ATOM 758 C CA . LYS A 1 97 ? 9.975 5.847 -14.097 1.00 68.62 97 LYS A CA 1
ATOM 759 C C . LYS A 1 97 ? 9.881 7.377 -13.992 1.00 68.62 97 LYS A C 1
ATOM 761 O O . LYS A 1 97 ? 9.181 8.018 -14.769 1.00 68.62 97 LYS A O 1
ATOM 766 N N . GLY A 1 98 ? 10.612 7.955 -13.035 1.00 58.88 98 GLY A N 1
ATOM 767 C CA . GLY A 1 98 ? 10.713 9.410 -12.845 1.00 58.88 98 GLY A CA 1
ATOM 768 C C . GLY A 1 98 ? 9.562 10.069 -12.075 1.00 58.88 98 GLY A C 1
ATOM 769 O O . GLY A 1 98 ? 9.576 11.287 -11.920 1.00 58.88 98 GLY A O 1
ATOM 770 N N . VAL A 1 99 ? 8.588 9.299 -11.579 1.00 55.56 99 VAL A N 1
ATOM 771 C CA . VAL A 1 99 ? 7.555 9.813 -10.671 1.00 55.56 99 VAL A CA 1
ATOM 772 C C . VAL A 1 99 ? 8.046 9.649 -9.237 1.00 55.56 99 VAL A C 1
ATOM 774 O O . VAL A 1 99 ? 8.002 8.547 -8.705 1.00 55.56 99 VAL A O 1
ATOM 777 N N . THR A 1 100 ? 8.499 10.744 -8.632 1.00 51.34 100 THR A N 1
ATOM 778 C CA . THR A 1 100 ? 8.621 10.892 -7.176 1.00 51.34 100 THR A CA 1
ATOM 779 C C . THR A 1 100 ? 7.451 11.782 -6.755 1.00 51.34 100 THR A C 1
ATOM 781 O O . THR A 1 100 ? 7.401 12.935 -7.184 1.00 51.34 100 THR A O 1
ATOM 784 N N . GLN A 1 101 ? 6.466 11.238 -6.034 1.00 49.69 101 GLN A N 1
ATOM 785 C CA . GLN A 1 101 ? 5.350 12.016 -5.469 1.00 49.69 101 GLN A CA 1
ATOM 786 C C . GLN A 1 101 ? 5.662 12.436 -4.041 1.00 49.69 101 GLN A C 1
ATOM 788 O O . GLN A 1 101 ? 6.277 11.607 -3.336 1.00 49.69 101 GLN A O 1
#

Radius of gyration: 14.94 Å; chains: 1; bounding box: 52×25×30 Å

Sequence (101 aa):
MLKTNKVYEEINTLLYNISGVTCYPESSKDRCQYFGDVKSKGEHLPFATVVIEGKNIGTTTDETGHFMLINLPEGDFEITAQLVGYKKQTKLVSLKKGVTQ

Foldseek 3Di:
DDPPDVVLQLQQEKDWDWPWWAWDPDDDAIKIKTKTFIDHPPQTDFQKKKDWPPDPFIDTHHPRRMDMGIRDGFAWTWIWTGDPSHDIDIDIDGHDHPDTD